Protein AF-A0A183VFR3-F1 (afdb_monomer)

Solvent-accessible surface area (backbone atoms only — not comparable to full-atom values): 7679 Å² total; per-residue (Å²): 134,86,77,83,83,72,60,86,54,60,88,53,31,35,66,76,79,39,80,42,72,65,64,40,75,38,44,45,75,43,99,85,59,43,50,45,49,38,90,55,31,25,66,80,31,17,81,38,49,23,90,69,36,42,76,61,86,97,44,55,41,73,64,78,46,81,75,60,49,56,68,62,55,63,74,73,70,74,76,64,64,65,58,54,53,53,52,53,52,53,52,52,51,54,51,51,52,52,52,52,49,52,50,51,53,49,55,50,70,72,45,77,78,82,82,78,92,80,92,88,88,81,136

Radius of gyration: 42.31 Å; Cα contacts (8 Å, |Δi|>4): 111; chains: 1; bounding box: 117×34×102 Å

pLDDT: mean 79.58, std 18.48, range [40.03, 97.5]

Mean predicted aligned error: 17.06 Å

Sequence (123 aa):
MQAETFCLCDMGYKGPFCDTPIVCVHGAISSENVCVCEPHWDGESCDRCAIDRRLEGDECRLIVNEESLIAVENQEAAEMWPLVAVGCAALALVVFVAVSGAVVLKRFHSKPSRVGSATATDV

Nearest PDB structures (foldseek):
  2gy7-assembly1_B  TM=6.240E-01  e=3.032E-02  Homo sapiens
  5mvx-assembly1_A  TM=5.205E-01  e=3.710E-02  Homo sapiens
  3a7q-assembly1_A  TM=7.873E-01  e=6.686E-01  Mus musculus

Foldseek 3Di:
DDDLDADDEDAQADDRVRPHGQAAPAADQDPVNFTDHDPQFDDRRSPHGDPQWDDDDNDTDGVDDPVNVCVVVVPPPPDPVVVVVVVVVVVVVVVVVVVVVVVVVVVVVVDPPPDDDDDDDDD

Organism: Toxocara canis (NCBI:txid6265)

Structure (mmCIF, N/CA/C/O backbone):
data_AF-A0A183VFR3-F1
#
_entry.id   AF-A0A183VFR3-F1
#
loop_
_atom_site.group_PDB
_atom_site.id
_atom_site.type_symbol
_atom_site.label_atom_id
_atom_site.label_alt_id
_atom_site.label_comp_id
_atom_site.label_asym_id
_atom_site.label_entity_id
_atom_site.label_seq_id
_atom_site.pdbx_PDB_ins_code
_atom_site.Cartn_x
_atom_site.Cartn_y
_atom_site.Cartn_z
_atom_site.occupancy
_atom_site.B_iso_or_equiv
_atom_site.auth_seq_id
_atom_site.auth_comp_id
_atom_site.auth_asym_id
_atom_site.auth_atom_id
_atom_site.pdbx_PDB_model_num
ATOM 1 N N . MET A 1 1 ? 37.193 11.832 -15.315 1.00 42.00 1 MET A N 1
ATOM 2 C CA . MET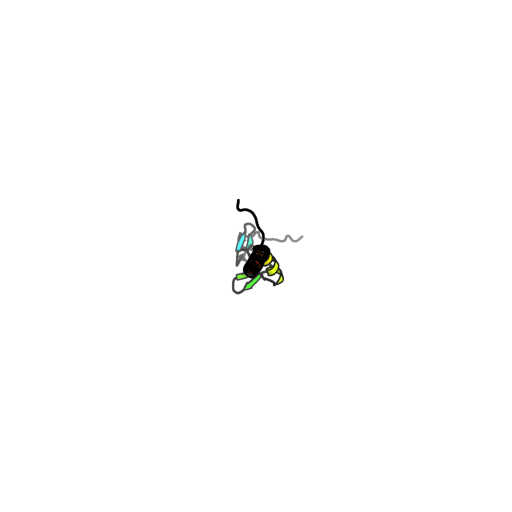 A 1 1 ? 35.844 12.140 -14.801 1.00 42.00 1 MET A CA 1
ATOM 3 C C . MET A 1 1 ? 34.894 11.416 -15.738 1.00 42.00 1 MET A C 1
ATOM 5 O O . MET A 1 1 ? 34.819 11.812 -16.892 1.00 42.00 1 MET A O 1
ATOM 9 N N . GLN A 1 2 ? 34.355 10.262 -15.341 1.00 46.62 2 GLN A N 1
ATOM 10 C CA . GLN A 1 2 ? 33.424 9.521 -16.198 1.00 46.62 2 GLN A CA 1
ATOM 11 C C . GLN A 1 2 ? 32.073 10.225 -16.105 1.00 46.62 2 GLN A C 1
ATOM 13 O O . GLN A 1 2 ? 31.568 10.434 -15.007 1.00 46.62 2 GLN A O 1
ATOM 18 N N . ALA A 1 3 ? 31.559 10.687 -17.243 1.00 58.09 3 ALA A N 1
ATOM 19 C CA . ALA A 1 3 ? 30.198 11.181 -17.331 1.00 58.09 3 ALA A CA 1
ATOM 20 C C . ALA A 1 3 ? 29.282 9.955 -17.339 1.00 58.09 3 ALA A C 1
ATOM 22 O O . ALA A 1 3 ? 29.264 9.204 -18.315 1.00 58.09 3 ALA A O 1
ATOM 23 N N . GLU A 1 4 ? 28.577 9.733 -16.233 1.00 65.19 4 GLU A N 1
ATOM 24 C CA . GLU A 1 4 ? 27.479 8.773 -16.154 1.00 65.19 4 GLU A CA 1
ATOM 25 C C . GLU A 1 4 ? 26.461 9.177 -17.240 1.00 65.19 4 GLU A C 1
ATOM 27 O O . GLU A 1 4 ? 25.832 10.233 -17.158 1.00 65.19 4 GLU A O 1
ATOM 32 N N . THR A 1 5 ? 26.358 8.402 -18.318 1.00 72.00 5 THR A N 1
ATOM 33 C CA . THR A 1 5 ? 25.357 8.631 -19.367 1.00 72.00 5 THR A CA 1
ATOM 34 C C . THR A 1 5 ? 24.077 7.952 -18.907 1.00 72.00 5 THR A C 1
ATOM 36 O O . THR A 1 5 ? 23.977 6.731 -18.946 1.00 72.00 5 THR A O 1
ATOM 39 N N . PHE A 1 6 ? 23.120 8.735 -18.414 1.00 73.00 6 PHE A N 1
ATOM 40 C CA . PHE A 1 6 ? 21.790 8.243 -18.065 1.00 73.00 6 PHE A CA 1
ATOM 41 C C . PHE A 1 6 ? 20.785 8.668 -19.137 1.00 73.00 6 PHE A C 1
ATOM 43 O O . PHE A 1 6 ? 20.801 9.808 -19.608 1.00 73.00 6 PHE A O 1
ATOM 50 N N . CYS A 1 7 ? 19.922 7.740 -19.546 1.00 82.81 7 CYS A N 1
ATOM 51 C CA . CYS A 1 7 ? 18.788 8.037 -20.411 1.00 82.81 7 CYS A CA 1
ATOM 52 C C . CYS A 1 7 ? 17.646 8.635 -19.577 1.00 82.81 7 CYS A C 1
ATOM 54 O O . CYS A 1 7 ? 17.384 8.189 -18.461 1.00 82.81 7 CYS A O 1
ATOM 56 N N . LEU A 1 8 ? 16.962 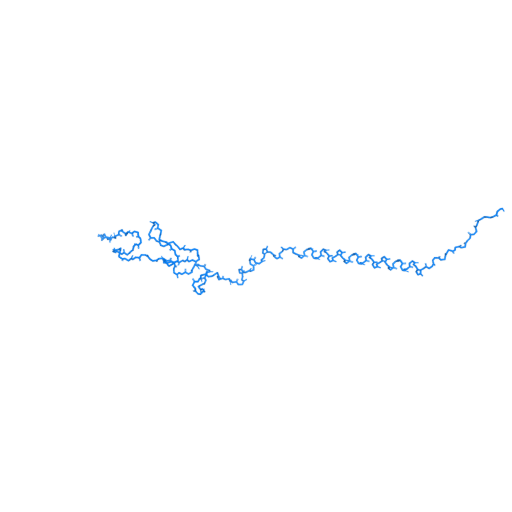9.644 -20.122 1.00 89.06 8 LEU A N 1
ATOM 57 C CA . LEU A 1 8 ? 15.687 10.107 -19.579 1.00 89.06 8 LEU A CA 1
ATOM 58 C C . LEU A 1 8 ? 14.585 9.240 -20.192 1.00 89.06 8 LEU A C 1
ATOM 60 O O . LEU A 1 8 ? 14.451 9.215 -21.414 1.00 89.06 8 LEU A O 1
ATOM 64 N N . CYS A 1 9 ? 13.845 8.509 -19.363 1.00 91.62 9 CYS A N 1
ATOM 65 C CA . CYS A 1 9 ? 12.834 7.574 -19.848 1.00 91.62 9 CYS A CA 1
ATOM 66 C C . CYS A 1 9 ? 11.490 8.246 -20.112 1.00 91.62 9 CYS A C 1
ATOM 68 O O . CYS A 1 9 ? 11.092 9.164 -19.391 1.00 91.62 9 CYS A O 1
ATOM 70 N N . ASP A 1 10 ? 10.784 7.733 -21.120 1.00 92.94 10 ASP A N 1
ATOM 71 C CA . ASP A 1 10 ? 9.381 8.055 -21.353 1.00 92.94 10 ASP A CA 1
ATOM 72 C C . ASP A 1 10 ? 8.505 7.559 -20.190 1.00 92.94 10 ASP A C 1
ATOM 74 O O . ASP A 1 10 ? 8.873 6.652 -19.434 1.00 92.94 10 ASP A O 1
ATOM 78 N N . MET A 1 11 ? 7.314 8.151 -20.065 1.00 93.38 11 MET A N 1
ATOM 79 C CA . MET A 1 11 ? 6.349 7.768 -19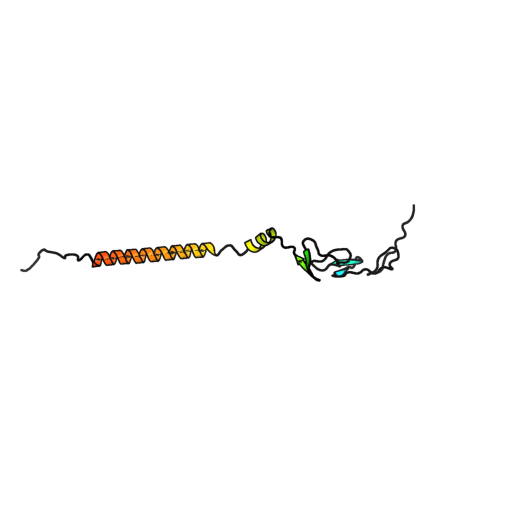.037 1.00 93.38 11 MET A CA 1
ATOM 80 C C . MET A 1 11 ? 5.991 6.280 -19.159 1.00 93.38 11 MET A C 1
ATOM 82 O O . MET A 1 11 ? 5.624 5.790 -20.225 1.00 93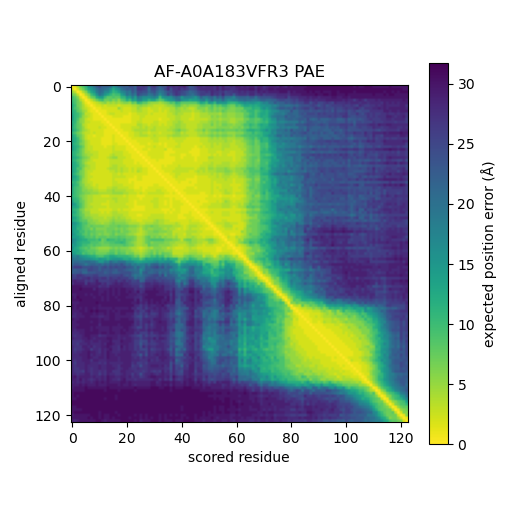.38 11 MET A O 1
ATOM 86 N N . GLY A 1 12 ? 6.073 5.573 -18.040 1.00 94.56 12 GLY A N 1
ATOM 87 C CA . GLY A 1 12 ? 5.841 4.145 -17.924 1.00 94.56 12 GLY A CA 1
ATOM 88 C C . GLY A 1 12 ? 7.072 3.267 -18.116 1.00 94.56 12 GLY A C 1
ATOM 89 O O . GLY A 1 12 ? 6.924 2.052 -18.046 1.00 94.56 12 GLY A O 1
ATOM 90 N N . TYR A 1 13 ? 8.266 3.829 -18.320 1.00 94.50 13 TYR A N 1
ATOM 91 C CA . TYR A 1 13 ? 9.494 3.056 -18.535 1.00 94.50 13 TYR A CA 1
ATOM 92 C C . TYR A 1 13 ? 10.618 3.465 -17.584 1.00 94.50 13 TYR A C 1
ATOM 94 O O . TYR A 1 13 ? 10.707 4.611 -17.150 1.00 94.50 13 TYR A O 1
ATOM 102 N N . LYS A 1 14 ? 11.492 2.514 -17.258 1.00 91.44 14 LYS A N 1
ATOM 103 C CA . LYS A 1 14 ? 12.645 2.676 -16.369 1.00 91.44 14 LYS A CA 1
ATOM 104 C C . LYS A 1 14 ? 13.853 1.869 -16.849 1.00 91.44 14 LYS A C 1
ATOM 106 O O . LYS A 1 14 ? 13.793 1.137 -17.835 1.00 91.44 14 LYS A O 1
ATOM 111 N N . GLY A 1 15 ? 14.946 1.988 -16.099 1.00 89.44 15 GLY A N 1
ATOM 112 C CA . GLY A 1 15 ? 16.208 1.301 -16.362 1.00 89.44 15 GLY A CA 1
ATOM 113 C C . GLY A 1 15 ? 17.215 2.182 -17.106 1.00 89.44 15 GLY A C 1
ATOM 114 O O . GLY A 1 15 ? 16.868 3.261 -17.579 1.00 89.44 15 GLY A O 1
ATOM 115 N N . PRO A 1 16 ? 18.475 1.735 -17.218 1.00 89.12 16 PRO A N 1
ATOM 116 C CA . PRO A 1 16 ? 19.539 2.515 -17.853 1.00 89.12 16 PRO A CA 1
ATOM 117 C C . PRO A 1 16 ? 19.282 2.782 -19.342 1.00 89.12 16 PRO A C 1
ATOM 119 O O . PRO A 1 16 ? 19.793 3.761 -19.877 1.00 89.12 16 PRO A O 1
ATOM 122 N N . PHE A 1 17 ? 18.479 1.930 -19.989 1.00 90.94 17 PHE A N 1
ATOM 123 C CA . PHE A 1 17 ? 18.129 2.018 -21.408 1.00 90.94 17 PHE A CA 1
ATOM 124 C C . PHE A 1 17 ? 16.633 2.261 -21.658 1.00 90.94 17 PHE A C 1
ATOM 126 O O . PHE A 1 17 ? 16.208 2.232 -22.809 1.00 90.94 17 PHE A O 1
ATOM 133 N N . CYS A 1 18 ? 15.837 2.511 -20.609 1.00 92.44 18 CYS A N 1
ATOM 134 C CA . CYS A 1 18 ? 14.397 2.788 -20.714 1.00 92.44 18 CYS A CA 1
ATOM 135 C C . CYS A 1 18 ? 13.579 1.708 -21.442 1.00 92.44 18 CYS A C 1
ATOM 137 O O . CYS A 1 18 ? 12.548 1.985 -22.046 1.00 92.44 18 CYS A O 1
ATOM 139 N N . ASP A 1 19 ? 14.037 0.466 -21.379 1.00 93.44 19 ASP A N 1
ATOM 140 C CA . ASP A 1 19 ? 13.439 -0.711 -22.006 1.00 93.44 19 ASP A CA 1
ATOM 141 C C . ASP A 1 19 ? 12.579 -1.526 -21.031 1.00 93.44 19 ASP A C 1
ATOM 143 O O . ASP A 1 19 ? 11.838 -2.422 -21.435 1.00 93.44 19 ASP A O 1
ATOM 147 N N . THR A 1 20 ? 12.653 -1.208 -19.738 1.00 94.06 20 THR A N 1
ATOM 148 C CA . THR A 1 20 ? 11.919 -1.917 -18.694 1.00 94.06 20 THR A CA 1
ATOM 149 C C . THR A 1 20 ? 10.625 -1.171 -18.372 1.00 94.06 20 THR A C 1
ATOM 151 O O . THR A 1 20 ? 10.697 -0.050 -17.870 1.00 94.06 20 THR A O 1
ATOM 154 N N . PRO A 1 21 ? 9.435 -1.750 -18.602 1.00 95.06 21 PRO A N 1
ATOM 155 C CA . PRO A 1 21 ? 8.185 -1.102 -18.230 1.00 95.06 21 PRO A CA 1
ATOM 156 C C . PRO A 1 21 ? 8.024 -1.039 -16.703 1.00 95.06 21 PRO A C 1
ATOM 158 O O . PRO A 1 21 ? 8.423 -1.947 -15.970 1.00 95.06 21 PRO A O 1
ATOM 161 N N . ILE A 1 22 ? 7.408 0.034 -16.220 1.00 95.62 22 ILE A N 1
ATOM 162 C CA . ILE A 1 22 ? 6.985 0.193 -14.830 1.00 95.62 22 ILE A CA 1
ATOM 163 C C . ILE A 1 22 ? 5.650 -0.526 -14.655 1.00 95.62 22 ILE A C 1
ATOM 165 O O . ILE A 1 22 ? 4.701 -0.289 -15.400 1.00 95.62 22 ILE A O 1
ATOM 169 N N . VAL A 1 23 ? 5.578 -1.396 -13.650 1.00 96.38 23 VAL A N 1
ATOM 170 C CA . VAL A 1 23 ? 4.371 -2.151 -13.307 1.00 96.38 23 VAL A CA 1
ATOM 171 C C . VAL A 1 23 ? 3.949 -1.776 -11.893 1.00 96.38 23 VAL A C 1
ATOM 173 O O . VAL A 1 23 ? 4.736 -1.932 -10.957 1.00 96.38 23 VAL A O 1
ATOM 176 N N . CYS A 1 24 ? 2.710 -1.308 -11.756 1.00 96.69 24 CYS A N 1
ATOM 177 C CA . CYS A 1 24 ? 2.053 -1.043 -10.480 1.00 96.69 24 CYS A CA 1
ATOM 178 C C . CYS A 1 24 ? 0.903 -2.045 -10.336 1.00 96.69 24 CYS A C 1
ATOM 180 O O . CYS A 1 24 ? -0.014 -2.031 -11.153 1.00 96.69 24 CYS A O 1
ATOM 182 N N . VAL A 1 25 ? 0.970 -2.941 -9.350 1.00 95.81 25 VAL A N 1
ATOM 183 C CA . VAL A 1 25 ? -0.027 -4.010 -9.164 1.00 95.81 25 VAL A CA 1
ATOM 184 C C . VAL A 1 25 ? -1.335 -3.434 -8.616 1.00 95.81 25 VAL A C 1
ATOM 186 O O . VAL A 1 25 ? -2.394 -3.684 -9.180 1.00 95.81 25 VAL A O 1
ATOM 189 N N . HIS A 1 26 ? -1.240 -2.614 -7.565 1.00 95.56 26 HIS A N 1
ATOM 190 C CA . HIS A 1 26 ? -2.374 -1.940 -6.922 1.00 95.56 26 HIS A CA 1
ATOM 191 C C . HIS A 1 26 ? -2.139 -0.428 -6.880 1.00 95.56 26 HIS A C 1
ATOM 193 O O . HIS A 1 26 ? -1.833 0.155 -5.836 1.00 95.56 26 HIS A O 1
ATOM 199 N N . GLY A 1 27 ? -2.167 0.209 -8.047 1.00 95.56 27 GLY A N 1
ATOM 200 C CA . GLY A 1 27 ? -1.863 1.628 -8.166 1.00 95.56 27 GLY A CA 1
ATOM 201 C C . GLY A 1 27 ? -1.761 2.109 -9.603 1.00 95.56 27 GLY A C 1
ATOM 202 O O . GLY A 1 27 ? -2.030 1.380 -10.557 1.00 95.56 27 GLY A O 1
ATOM 203 N N . ALA A 1 28 ? -1.328 3.356 -9.751 1.00 96.25 28 ALA A N 1
ATOM 204 C CA . ALA A 1 28 ? -1.149 4.000 -11.046 1.00 96.25 28 ALA A CA 1
ATOM 205 C C . ALA A 1 28 ? 0.204 4.711 -11.135 1.00 96.25 28 ALA A C 1
ATOM 207 O O . ALA A 1 28 ? 0.794 5.093 -10.127 1.00 96.25 28 ALA A O 1
ATOM 208 N N . ILE A 1 29 ? 0.688 4.907 -12.359 1.00 96.19 29 ILE A N 1
ATOM 209 C CA . ILE A 1 29 ? 1.936 5.628 -12.620 1.00 96.19 29 ILE A CA 1
ATOM 210 C C . ILE A 1 29 ? 1.671 7.132 -12.503 1.00 96.19 29 ILE A C 1
ATOM 212 O O . ILE A 1 29 ? 0.733 7.655 -13.106 1.00 96.19 29 ILE A O 1
ATOM 216 N N . SER A 1 30 ? 2.493 7.827 -11.721 1.00 95.44 30 SER A N 1
ATOM 217 C CA . SER A 1 30 ? 2.412 9.275 -11.539 1.00 95.44 30 SER A CA 1
ATOM 218 C C . SER A 1 30 ? 3.086 10.050 -12.672 1.00 95.44 30 SER A C 1
ATOM 220 O O . SER A 1 30 ? 3.818 9.502 -13.498 1.00 95.44 30 SER A O 1
ATOM 222 N N . SER A 1 31 ? 2.909 11.373 -12.665 1.00 93.19 31 SER A N 1
ATOM 223 C CA . SER A 1 31 ? 3.642 12.284 -13.553 1.00 93.19 31 SER A CA 1
ATOM 224 C C . SER A 1 31 ? 5.160 12.252 -13.352 1.00 93.19 31 SER A C 1
ATOM 226 O O . SER A 1 31 ? 5.895 12.645 -14.250 1.00 93.19 31 SER A O 1
ATOM 228 N N . GLU A 1 32 ? 5.628 11.796 -12.191 1.00 92.44 32 GLU A N 1
ATOM 229 C CA . GLU A 1 32 ? 7.052 11.643 -11.867 1.00 92.44 32 GLU A CA 1
ATOM 230 C C . GLU A 1 32 ? 7.597 10.269 -12.274 1.00 92.44 32 GLU A C 1
ATOM 232 O O . GLU A 1 32 ? 8.732 9.931 -11.950 1.00 92.44 32 GLU A O 1
ATOM 237 N N . ASN A 1 33 ? 6.801 9.483 -13.008 1.00 93.81 33 ASN A N 1
ATOM 238 C CA . ASN A 1 33 ? 7.185 8.179 -13.526 1.00 93.81 33 ASN A CA 1
ATOM 239 C C . ASN A 1 33 ? 7.511 7.155 -12.421 1.00 93.81 33 ASN A C 1
ATOM 241 O O . ASN A 1 33 ? 8.452 6.373 -12.528 1.00 93.81 33 ASN A O 1
ATOM 245 N N . VAL A 1 34 ? 6.721 7.170 -11.346 1.00 94.38 34 VAL A N 1
ATOM 246 C CA . VAL A 1 34 ? 6.788 6.217 -10.227 1.00 94.38 34 VAL A CA 1
ATOM 247 C C . VAL A 1 34 ? 5.390 5.697 -9.899 1.00 94.38 34 VAL A C 1
ATOM 249 O O . VAL A 1 34 ? 4.398 6.357 -10.211 1.00 94.38 34 VAL A O 1
ATOM 252 N N . CYS A 1 35 ? 5.288 4.524 -9.274 1.00 97.38 35 CYS A N 1
ATOM 253 C CA . CYS A 1 35 ? 3.993 4.011 -8.835 1.00 97.38 35 CYS A CA 1
ATOM 254 C C . CYS A 1 35 ? 3.469 4.790 -7.626 1.00 97.38 35 CYS A C 1
ATOM 256 O O . CYS A 1 35 ? 4.166 4.969 -6.630 1.00 97.38 35 CYS A O 1
ATOM 258 N N . VAL A 1 36 ? 2.211 5.212 -7.711 1.00 97.06 36 VAL A N 1
ATOM 259 C CA . VAL A 1 36 ? 1.419 5.718 -6.592 1.00 97.06 36 VAL A CA 1
ATOM 260 C C . VAL A 1 36 ? 0.428 4.633 -6.216 1.00 97.06 36 VAL A C 1
ATOM 262 O O . VAL A 1 36 ? -0.434 4.263 -7.018 1.00 97.06 36 VAL A O 1
ATOM 265 N N . CYS A 1 37 ? 0.587 4.110 -5.006 1.00 97.50 37 CYS A N 1
ATOM 266 C CA . CYS A 1 37 ? -0.195 2.982 -4.529 1.00 97.50 37 CYS A CA 1
ATOM 267 C C . CYS A 1 37 ? -1.586 3.401 -4.069 1.00 97.50 37 CYS A C 1
ATOM 269 O O . CYS A 1 37 ? -1.787 4.478 -3.501 1.00 97.50 37 CYS A O 1
ATOM 271 N N . GLU A 1 38 ? -2.547 2.516 -4.311 1.00 95.62 38 GLU A N 1
ATOM 272 C CA . GLU A 1 38 ? -3.870 2.589 -3.710 1.00 95.62 38 GLU A CA 1
ATOM 273 C C . GLU A 1 38 ? -3.775 2.510 -2.178 1.00 95.62 38 GLU A C 1
ATOM 275 O O . GLU A 1 38 ? -2.779 2.017 -1.631 1.00 95.62 38 GLU A O 1
ATOM 280 N N . PRO A 1 39 ? -4.808 2.972 -1.448 1.00 92.69 39 PRO A N 1
ATOM 281 C CA . PRO A 1 39 ? -4.846 2.808 -0.006 1.00 92.69 39 PRO A CA 1
ATOM 282 C C . PRO A 1 39 ? -4.566 1.355 0.370 1.00 92.69 39 PRO A C 1
ATOM 284 O O . PRO A 1 39 ? -5.104 0.442 -0.250 1.00 92.69 39 PRO A O 1
ATOM 287 N N . HIS A 1 40 ? -3.780 1.163 1.434 1.00 93.06 40 HIS A N 1
ATOM 288 C CA . HIS A 1 40 ? -3.485 -0.149 2.032 1.00 93.06 40 HIS A CA 1
ATOM 289 C C . HIS A 1 40 ? -2.375 -0.946 1.340 1.00 93.06 40 HIS A C 1
ATOM 291 O O . HIS A 1 40 ? -1.948 -1.959 1.898 1.00 93.06 40 HIS A O 1
ATOM 297 N N . TRP A 1 41 ? -1.871 -0.452 0.211 1.00 95.88 41 TRP A N 1
ATOM 298 C CA . TRP A 1 41 ? -0.751 -1.013 -0.536 1.00 95.88 41 TRP A CA 1
ATOM 299 C C . TRP A 1 41 ? 0.478 -0.107 -0.460 1.00 95.88 41 TRP A C 1
ATOM 301 O O . TRP A 1 41 ? 0.371 1.095 -0.224 1.00 95.88 41 TRP A O 1
ATOM 311 N N . ASP A 1 42 ? 1.652 -0.701 -0.633 1.00 95.75 42 ASP A N 1
ATOM 312 C CA . ASP A 1 42 ? 2.951 -0.045 -0.541 1.00 95.75 42 A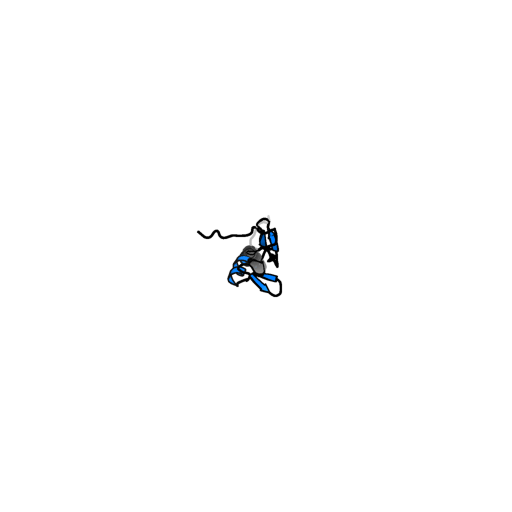SP A CA 1
ATOM 313 C C . ASP A 1 42 ? 4.008 -0.807 -1.372 1.00 95.75 42 ASP A C 1
ATOM 315 O O . ASP A 1 42 ? 3.790 -1.924 -1.854 1.00 95.75 42 ASP A O 1
ATOM 319 N N . GLY A 1 43 ? 5.183 -0.204 -1.531 1.00 94.50 43 GLY A N 1
ATOM 320 C CA . GLY A 1 43 ? 6.300 -0.701 -2.327 1.00 94.50 43 GLY A CA 1
ATOM 321 C C . GLY A 1 43 ? 6.423 -0.037 -3.697 1.00 94.50 43 GLY A C 1
ATOM 322 O O . GLY A 1 43 ? 5.499 0.601 -4.185 1.00 94.50 43 GLY A O 1
ATOM 323 N N . GLU A 1 44 ? 7.583 -0.215 -4.338 1.00 94.06 44 GLU A N 1
ATOM 324 C CA . GLU A 1 44 ? 7.891 0.408 -5.640 1.00 94.06 44 GLU A CA 1
ATOM 325 C C . GLU A 1 44 ? 6.893 0.008 -6.736 1.00 94.06 44 GLU A C 1
ATOM 327 O O . GLU A 1 44 ? 6.637 0.790 -7.645 1.00 94.06 44 GLU A O 1
ATOM 332 N N . SER A 1 45 ? 6.313 -1.190 -6.627 1.00 95.75 45 SER A N 1
ATOM 333 C CA . SER A 1 45 ? 5.304 -1.725 -7.543 1.00 95.75 45 SER A CA 1
ATOM 334 C C . SER A 1 45 ? 3.931 -1.915 -6.892 1.00 95.75 45 SER A C 1
ATOM 336 O O . SER A 1 45 ? 3.060 -2.527 -7.506 1.00 95.75 45 SER A O 1
ATOM 338 N N . CYS A 1 46 ? 3.701 -1.399 -5.679 1.00 96.75 46 CYS A N 1
ATOM 339 C CA . CYS A 1 46 ? 2.432 -1.552 -4.949 1.00 96.75 46 CYS A CA 1
ATOM 340 C C . CYS A 1 46 ? 1.989 -3.018 -4.783 1.00 96.75 46 CYS A C 1
ATOM 342 O O . CYS A 1 46 ? 0.811 -3.360 -4.894 1.00 96.75 46 CYS A O 1
ATOM 344 N N . ASP A 1 47 ? 2.960 -3.900 -4.577 1.00 95.25 47 ASP A N 1
ATOM 345 C CA . ASP A 1 47 ? 2.809 -5.352 -4.487 1.00 95.25 47 ASP A CA 1
ATOM 346 C C . ASP A 1 47 ? 2.782 -5.856 -3.037 1.00 95.25 47 ASP A C 1
ATOM 348 O O . ASP A 1 47 ? 2.615 -7.050 -2.786 1.00 95.25 47 ASP A O 1
ATOM 352 N N . ARG A 1 48 ? 2.950 -4.955 -2.065 1.00 95.00 48 ARG A N 1
ATOM 353 C CA . ARG A 1 48 ? 3.021 -5.283 -0.641 1.00 95.00 48 ARG A CA 1
ATOM 354 C C . ARG A 1 48 ? 1.955 -4.526 0.129 1.00 95.00 48 ARG A C 1
ATOM 356 O O . ARG A 1 48 ? 1.559 -3.431 -0.253 1.00 95.00 48 ARG A O 1
ATOM 363 N N . CYS A 1 49 ? 1.508 -5.096 1.239 1.00 95.69 49 CYS A N 1
ATOM 364 C CA . CYS A 1 49 ? 0.630 -4.373 2.146 1.00 95.69 49 CYS A CA 1
ATOM 365 C C . CYS A 1 49 ? 1.384 -3.233 2.836 1.00 95.69 49 CYS A C 1
ATOM 367 O O . CYS A 1 49 ? 2.554 -3.380 3.195 1.00 95.69 49 CYS A O 1
ATOM 369 N N . ALA A 1 50 ? 0.682 -2.122 3.050 1.00 93.44 50 ALA A N 1
ATOM 370 C CA . ALA A 1 50 ? 1.161 -1.015 3.864 1.00 93.44 50 ALA A CA 1
ATOM 371 C C . ALA A 1 50 ? 1.438 -1.455 5.314 1.00 93.44 50 ALA A C 1
ATOM 373 O O . ALA A 1 50 ? 1.000 -2.518 5.763 1.00 93.44 50 ALA A O 1
ATOM 374 N N . ILE A 1 51 ? 2.156 -0.613 6.057 1.00 89.88 51 ILE A N 1
ATOM 375 C CA . ILE A 1 51 ? 2.481 -0.850 7.470 1.00 89.88 51 ILE A CA 1
ATOM 376 C C . ILE A 1 51 ? 1.195 -1.120 8.275 1.00 89.88 51 ILE A C 1
ATOM 378 O O . ILE A 1 51 ? 0.131 -0.570 7.984 1.00 89.88 51 ILE A O 1
ATOM 382 N N . ASP A 1 52 ? 1.298 -2.020 9.256 1.00 87.75 52 ASP A N 1
ATOM 383 C CA . ASP A 1 52 ? 0.194 -2.494 10.103 1.00 87.75 52 ASP A CA 1
ATOM 384 C C . ASP A 1 52 ? -0.925 -3.225 9.346 1.00 87.75 52 ASP A C 1
ATOM 386 O O . ASP A 1 52 ? -2.046 -3.362 9.843 1.00 87.75 52 ASP A O 1
ATOM 390 N N . ARG A 1 53 ? -0.633 -3.740 8.144 1.00 90.62 53 ARG A N 1
ATOM 391 C CA . ARG A 1 53 ? -1.537 -4.605 7.381 1.00 90.62 53 ARG A CA 1
ATOM 392 C C . ARG A 1 53 ? -0.912 -5.949 7.039 1.00 90.62 53 ARG A C 1
ATOM 394 O O . ARG A 1 53 ? 0.288 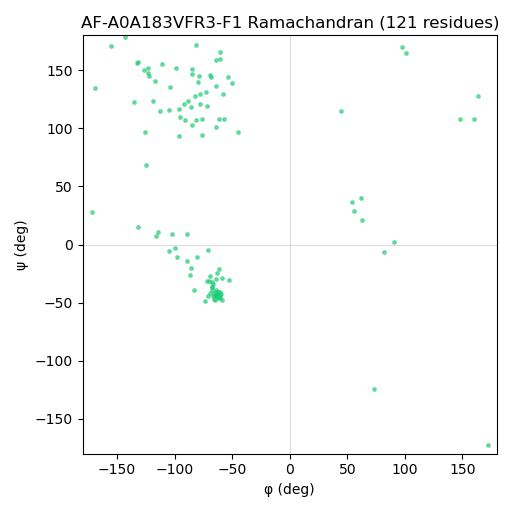-6.070 6.812 1.00 90.62 53 ARG A O 1
ATOM 401 N N . ARG A 1 54 ? -1.757 -6.976 6.991 1.00 91.19 54 ARG A N 1
ATOM 402 C CA . ARG A 1 54 ? -1.416 -8.339 6.582 1.00 91.19 54 ARG A CA 1
ATOM 403 C C . ARG A 1 54 ? -2.211 -8.698 5.330 1.00 91.19 54 ARG A C 1
ATOM 405 O O . ARG A 1 54 ? -3.392 -8.370 5.231 1.00 91.19 54 ARG A O 1
ATOM 412 N N . LEU A 1 55 ? -1.556 -9.403 4.412 1.00 92.00 55 LEU A N 1
ATOM 413 C CA . LEU A 1 55 ? -2.205 -9.991 3.248 1.00 92.00 55 LEU A CA 1
ATOM 414 C C . LEU A 1 55 ? -3.062 -11.186 3.688 1.00 92.00 55 LEU A C 1
ATOM 416 O O . LEU A 1 55 ? -2.541 -12.151 4.252 1.00 92.00 55 LEU A O 1
ATOM 420 N N . GLU A 1 56 ? -4.364 -11.112 3.440 1.00 89.88 56 GLU A N 1
ATOM 421 C CA . GLU A 1 56 ? -5.311 -12.195 3.687 1.00 89.88 56 GLU A CA 1
ATOM 422 C C . GLU A 1 56 ? -6.075 -12.475 2.387 1.00 89.88 56 GLU A C 1
ATOM 424 O O . GLU A 1 56 ? -7.014 -11.766 2.027 1.00 89.88 56 GLU A O 1
ATOM 429 N N . GLY A 1 57 ? -5.615 -13.483 1.639 1.00 87.25 57 GLY A N 1
ATOM 430 C CA . GLY A 1 57 ? -6.035 -13.689 0.250 1.00 87.25 57 GLY A CA 1
ATOM 431 C C . GLY A 1 57 ? -5.406 -12.640 -0.669 1.00 87.25 57 GLY A C 1
ATOM 432 O O . GLY A 1 57 ? -4.188 -12.485 -0.654 1.00 87.25 57 GLY A O 1
ATOM 433 N N . ASP A 1 58 ? -6.244 -11.916 -1.414 1.00 86.75 58 ASP A N 1
ATOM 434 C CA . ASP A 1 58 ? -5.833 -10.849 -2.344 1.00 86.75 58 ASP A CA 1
ATOM 435 C C . ASP A 1 58 ? -6.061 -9.432 -1.772 1.00 86.75 58 ASP A C 1
ATOM 437 O O . ASP A 1 58 ? -5.920 -8.439 -2.481 1.00 86.75 58 ASP A O 1
ATOM 441 N N . GLU A 1 59 ? -6.410 -9.306 -0.486 1.00 90.12 59 GLU A N 1
ATOM 442 C CA . GLU A 1 59 ? -6.654 -8.013 0.165 1.00 90.12 59 GLU A CA 1
ATOM 443 C C . GLU A 1 59 ? -5.754 -7.785 1.386 1.00 90.12 59 GLU A C 1
ATOM 445 O O . GLU A 1 59 ? -5.469 -8.690 2.175 1.00 90.12 59 GLU A O 1
ATOM 450 N N . CYS A 1 60 ? -5.359 -6.526 1.593 1.00 92.56 60 CYS A N 1
ATOM 451 C CA . CYS A 1 60 ? -4.595 -6.093 2.761 1.00 92.56 60 CYS A CA 1
ATOM 452 C C . CYS A 1 60 ? -5.516 -5.642 3.902 1.00 92.56 60 CYS A C 1
ATOM 454 O O . CYS A 1 60 ? -6.076 -4.537 3.872 1.00 92.56 60 CYS A O 1
ATOM 456 N N . ARG A 1 61 ? -5.625 -6.457 4.957 1.00 90.19 61 ARG A N 1
ATOM 457 C CA . ARG A 1 61 ? -6.417 -6.156 6.165 1.00 90.19 61 ARG A CA 1
ATOM 458 C C . ARG A 1 61 ? -5.544 -5.629 7.297 1.00 90.19 61 ARG A C 1
ATOM 460 O O . ARG A 1 61 ? -4.361 -5.941 7.372 1.00 90.19 61 ARG A O 1
ATOM 467 N N . LEU A 1 62 ? -6.130 -4.809 8.168 1.00 88.62 62 LEU A N 1
ATOM 468 C CA . LEU A 1 62 ? -5.439 -4.262 9.339 1.00 88.62 62 LEU A CA 1
ATOM 469 C C . LEU A 1 62 ? -5.049 -5.380 10.306 1.00 88.62 62 LEU A C 1
ATOM 471 O O . LEU A 1 62 ? -5.852 -6.265 10.603 1.00 88.62 62 LEU A O 1
ATOM 475 N N . ILE A 1 63 ? -3.822 -5.308 10.815 1.00 83.94 63 ILE A N 1
ATOM 476 C CA . ILE A 1 63 ? -3.365 -6.140 11.919 1.00 83.94 63 ILE A CA 1
ATOM 477 C C . ILE A 1 63 ? -3.983 -5.541 13.173 1.00 83.94 63 I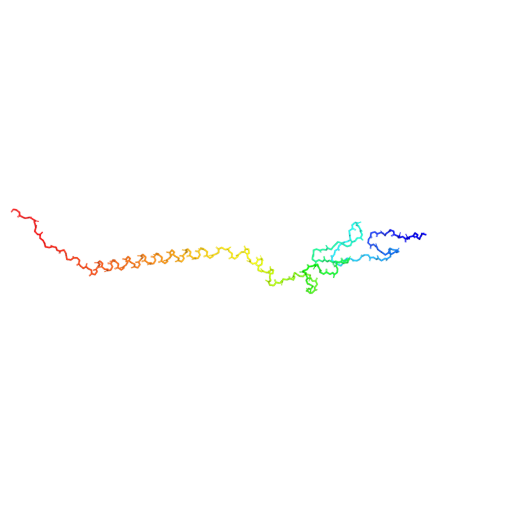LE A C 1
ATOM 479 O O . ILE A 1 63 ? -3.499 -4.571 13.753 1.00 83.94 63 ILE A O 1
ATOM 483 N N . VAL A 1 64 ? -5.127 -6.090 13.543 1.00 80.44 64 VAL A N 1
ATOM 484 C CA . VAL A 1 64 ? -5.795 -5.710 14.772 1.00 80.44 64 VAL A CA 1
ATOM 485 C C . VAL A 1 64 ? -5.128 -6.479 15.911 1.00 80.44 64 VAL A C 1
ATOM 487 O O . VAL A 1 64 ? -5.297 -7.691 16.024 1.00 80.44 64 VAL A O 1
ATOM 490 N N . ASN A 1 65 ? -4.346 -5.781 16.734 1.00 71.06 65 ASN A N 1
ATOM 491 C CA . ASN A 1 65 ? -3.845 -6.326 17.992 1.00 71.06 65 ASN A CA 1
ATOM 492 C C . ASN A 1 65 ? -4.909 -6.104 19.077 1.00 71.06 65 ASN A C 1
ATOM 494 O O . ASN A 1 65 ? -5.660 -5.131 19.032 1.00 71.06 65 ASN A O 1
ATOM 498 N N . GLU A 1 66 ? -4.963 -6.981 20.079 1.00 67.69 66 GLU A N 1
ATOM 499 C CA . GLU A 1 66 ? -5.915 -6.870 21.199 1.00 67.69 66 GLU A CA 1
ATOM 500 C C . GLU A 1 66 ? -5.854 -5.489 21.884 1.00 67.69 66 GLU A C 1
ATOM 502 O O . GLU A 1 66 ? -6.873 -4.958 22.314 1.00 67.69 66 GLU A O 1
ATOM 507 N N . GLU A 1 67 ? -4.683 -4.848 21.891 1.00 63.16 67 GLU A N 1
ATOM 508 C CA . GLU A 1 67 ? -4.467 -3.505 22.441 1.00 63.16 67 GLU A CA 1
ATOM 509 C C . GLU A 1 67 ? -5.113 -2.378 21.609 1.00 63.16 67 GLU A C 1
ATOM 511 O O . GLU A 1 67 ? -5.537 -1.369 22.175 1.00 63.16 67 GLU A O 1
ATOM 516 N N . SER A 1 68 ? -5.229 -2.528 20.282 1.00 59.75 68 SER A N 1
ATOM 517 C CA . SER A 1 68 ? -5.829 -1.506 19.409 1.00 59.75 68 SER A CA 1
ATOM 518 C C . SER A 1 68 ? -7.356 -1.610 19.314 1.00 59.75 68 SER A C 1
ATOM 520 O O . SER A 1 68 ? -8.013 -0.607 19.035 1.00 59.75 68 SER A O 1
ATOM 522 N N . LEU A 1 69 ? -7.942 -2.771 19.634 1.00 59.31 69 LEU A N 1
ATOM 523 C CA . LEU A 1 69 ? -9.399 -2.937 19.768 1.00 59.31 69 LEU A CA 1
ATOM 524 C C . LEU A 1 69 ? -9.967 -2.170 20.960 1.00 59.31 69 LEU A C 1
ATOM 526 O O . LEU A 1 69 ? -11.018 -1.544 20.842 1.00 59.31 69 LEU A O 1
ATOM 530 N N . ILE A 1 70 ? -9.243 -2.156 22.081 1.00 56.28 70 ILE A N 1
ATOM 531 C CA . ILE A 1 70 ? -9.671 -1.477 23.312 1.00 56.28 70 ILE A CA 1
ATOM 532 C C . ILE A 1 70 ? -9.771 0.044 23.097 1.00 56.28 70 ILE A C 1
ATOM 534 O O . ILE A 1 70 ? -10.605 0.705 23.714 1.00 56.28 70 ILE A O 1
ATOM 538 N N . ALA A 1 71 ? -8.966 0.612 22.192 1.00 54.72 71 ALA A N 1
ATOM 539 C CA . ALA A 1 71 ? -9.029 2.031 21.846 1.00 54.72 71 ALA A CA 1
ATOM 540 C C . ALA A 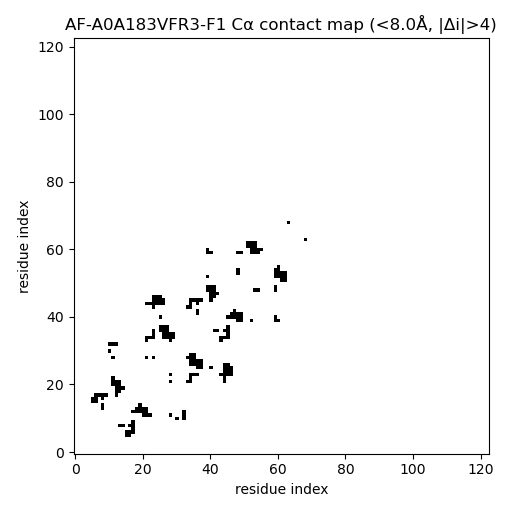1 71 ? -10.274 2.398 21.013 1.00 54.72 71 ALA A C 1
ATOM 542 O O . ALA A 1 71 ? -10.781 3.507 21.154 1.00 54.72 71 ALA A O 1
ATOM 543 N N . VAL A 1 72 ? -10.779 1.481 20.177 1.00 55.97 72 VAL A N 1
ATOM 544 C CA . VAL A 1 72 ? -11.990 1.698 19.360 1.00 55.97 72 VAL A CA 1
ATOM 545 C C . VAL A 1 72 ? -13.259 1.409 20.168 1.00 55.97 72 VAL A C 1
ATOM 547 O O . VAL A 1 72 ? -14.233 2.151 20.072 1.00 55.97 72 VAL A O 1
ATOM 550 N N . GLU A 1 73 ? -13.242 0.370 21.006 1.00 52.09 73 GLU A N 1
ATOM 551 C CA . GLU A 1 73 ? -14.395 -0.033 21.826 1.00 52.09 73 GLU A CA 1
ATOM 552 C C . GLU A 1 73 ? -14.712 0.975 22.948 1.00 52.09 73 GLU A C 1
ATOM 554 O O . GLU A 1 73 ? -15.869 1.145 23.334 1.00 52.09 73 GLU A O 1
ATOM 559 N N . ASN A 1 74 ? -13.713 1.728 23.423 1.00 52.06 74 ASN A N 1
ATOM 560 C CA . ASN A 1 74 ? -13.905 2.711 24.494 1.00 52.06 74 ASN A CA 1
ATOM 561 C C . ASN A 1 74 ? -14.705 3.959 24.097 1.00 52.06 74 ASN A C 1
ATOM 563 O O . ASN A 1 74 ? -14.979 4.790 24.963 1.00 52.06 74 ASN A O 1
ATOM 567 N N . GLN A 1 75 ? -15.080 4.123 22.825 1.00 52.97 75 GLN A N 1
ATOM 568 C CA . GLN A 1 75 ? -15.793 5.323 22.393 1.00 52.97 75 GLN A CA 1
ATOM 569 C C . GLN A 1 75 ? -17.325 5.216 22.507 1.00 52.97 75 GLN A C 1
ATOM 571 O O . GLN A 1 75 ? -17.980 6.253 22.515 1.00 52.97 75 GLN A O 1
ATOM 576 N N . GLU A 1 76 ? -17.902 4.017 22.686 1.00 48.75 76 GLU A N 1
ATOM 577 C CA . GLU A 1 76 ? -19.369 3.830 22.799 1.00 48.75 76 GLU A CA 1
ATOM 578 C C . GLU A 1 76 ? -19.824 2.952 23.988 1.00 48.75 76 GLU A C 1
ATOM 580 O O . GLU A 1 76 ? -20.976 2.521 24.046 1.00 48.75 76 GLU A O 1
ATOM 585 N N . ALA A 1 77 ? -18.953 2.687 24.970 1.00 49.69 77 ALA A N 1
ATOM 586 C CA . ALA A 1 77 ? -19.303 1.902 26.167 1.00 49.69 77 ALA A CA 1
ATOM 587 C C . ALA A 1 77 ? -19.493 2.732 27.456 1.00 49.69 77 ALA A C 1
ATOM 589 O O . ALA A 1 77 ? -19.924 2.197 28.478 1.00 49.69 77 ALA A O 1
ATOM 590 N N . ALA A 1 78 ? -19.230 4.039 27.422 1.00 55.25 78 ALA A N 1
ATOM 591 C CA . ALA A 1 78 ? -19.768 4.983 28.401 1.00 55.25 78 ALA A CA 1
ATOM 592 C C . ALA A 1 78 ? -21.035 5.559 27.757 1.00 55.25 78 ALA A C 1
ATOM 594 O O . ALA A 1 78 ? -20.959 6.157 26.695 1.00 55.25 78 ALA A O 1
ATOM 595 N N . GLU A 1 79 ? -22.255 5.264 28.204 1.00 56.91 79 GLU A N 1
ATOM 596 C CA . GLU A 1 79 ? -22.960 6.096 29.193 1.00 56.91 79 GLU A CA 1
ATOM 597 C C . GLU A 1 79 ? -24.268 5.390 29.659 1.00 56.91 79 GLU A C 1
ATOM 599 O O . GLU A 1 79 ? -25.251 6.036 30.011 1.00 56.91 79 GLU A O 1
ATOM 604 N N . MET A 1 80 ? -24.361 4.051 29.650 1.00 54.59 80 MET A N 1
ATOM 605 C CA . MET A 1 80 ? -25.628 3.375 30.028 1.00 54.59 80 MET A CA 1
ATOM 606 C C . MET A 1 80 ? -25.761 3.129 31.545 1.00 54.59 80 MET A C 1
ATOM 608 O O . MET A 1 80 ? -26.862 3.044 32.093 1.00 54.59 80 MET A O 1
ATOM 612 N N . TRP A 1 81 ? -24.638 3.016 32.252 1.00 65.94 81 TRP A N 1
ATOM 613 C CA . TRP A 1 81 ? -24.603 2.664 33.674 1.00 65.94 81 TRP A CA 1
ATOM 614 C C . TRP A 1 81 ? -25.197 3.721 34.625 1.00 65.94 81 TRP A C 1
ATOM 616 O O . TRP A 1 81 ? -25.867 3.311 35.581 1.00 65.94 81 TRP A O 1
ATOM 626 N N . PRO A 1 82 ? -25.051 5.049 34.407 1.00 74.62 82 PRO A N 1
ATOM 627 C CA . PRO A 1 82 ? -25.631 6.020 35.333 1.00 74.62 82 PRO A CA 1
ATOM 628 C C . PRO A 1 82 ? -27.167 6.007 35.308 1.00 74.62 82 PRO A C 1
ATOM 630 O O . PRO A 1 82 ? -27.795 6.109 36.361 1.00 74.62 82 PRO A O 1
ATOM 633 N N . LEU A 1 83 ? -27.791 5.799 34.142 1.00 74.25 83 LEU A N 1
ATOM 634 C CA . LEU A 1 83 ? -29.255 5.768 34.017 1.00 74.25 83 LEU A CA 1
ATOM 635 C C . LEU A 1 83 ? -29.871 4.540 34.698 1.00 74.25 83 LEU A C 1
ATOM 637 O O . LEU A 1 83 ? -30.879 4.659 35.398 1.00 74.25 83 LEU A O 1
ATOM 641 N N . VAL A 1 84 ? -29.241 3.371 34.545 1.00 79.31 84 VAL A N 1
ATOM 642 C CA . VAL A 1 84 ? -29.688 2.130 35.196 1.00 79.31 84 VAL A CA 1
ATOM 643 C C . VAL A 1 84 ? -29.564 2.241 36.718 1.00 79.31 84 VAL A C 1
ATOM 645 O O . VAL A 1 84 ? -30.496 1.882 37.438 1.00 79.31 84 VAL A O 1
ATOM 648 N N . ALA A 1 85 ? -28.457 2.797 37.221 1.00 83.12 85 ALA A N 1
ATOM 649 C CA . ALA A 1 85 ? -28.253 2.990 38.655 1.00 83.12 85 ALA A CA 1
ATOM 650 C C . ALA A 1 85 ? -29.297 3.941 39.273 1.00 83.12 85 ALA A C 1
ATOM 652 O O . ALA A 1 85 ? -29.893 3.619 40.305 1.00 83.12 85 ALA A O 1
ATOM 653 N N . VAL A 1 86 ? -29.571 5.079 38.622 1.00 86.94 86 VAL A N 1
ATOM 654 C CA . VAL A 1 86 ? -30.575 6.054 39.084 1.00 86.94 86 VAL A CA 1
ATOM 655 C C . VAL A 1 86 ? -31.988 5.461 39.037 1.00 86.94 86 VAL A C 1
ATOM 657 O O . VAL A 1 86 ? -32.750 5.620 39.994 1.00 86.94 86 VAL A O 1
ATOM 660 N N . GLY A 1 87 ? -32.327 4.722 37.975 1.00 86.25 87 GLY A N 1
ATOM 661 C CA . GLY A 1 87 ? -33.621 4.047 37.844 1.00 86.25 87 GLY A CA 1
ATOM 662 C C . GLY A 1 87 ? -33.874 3.024 38.957 1.00 86.25 87 GLY A C 1
ATOM 663 O O . GLY A 1 87 ? -34.934 3.040 39.588 1.00 86.25 87 GLY A O 1
ATOM 664 N N . CYS A 1 88 ? -32.883 2.184 39.264 1.00 88.56 88 CYS A N 1
ATOM 665 C CA . CYS A 1 88 ? -32.970 1.201 40.348 1.00 88.56 88 CYS A CA 1
ATOM 666 C C . CYS A 1 88 ? -33.157 1.860 41.723 1.00 88.56 88 CYS A C 1
ATOM 668 O O . CYS A 1 88 ? -33.992 1.412 42.512 1.00 88.56 88 CYS A O 1
ATOM 670 N N . ALA A 1 89 ? -32.423 2.942 42.004 1.00 90.19 89 ALA A N 1
ATOM 671 C CA . ALA A 1 89 ? -32.550 3.672 43.264 1.00 90.19 89 ALA A CA 1
ATOM 672 C C . ALA A 1 89 ? -33.946 4.298 43.428 1.00 90.19 89 ALA A C 1
ATOM 674 O O . ALA A 1 89 ? -34.562 4.169 44.488 1.00 90.19 89 ALA A O 1
ATOM 675 N N . ALA A 1 90 ? -34.483 4.917 42.372 1.00 92.12 90 ALA A N 1
ATOM 676 C CA . ALA A 1 90 ? -35.822 5.503 42.393 1.00 92.12 90 ALA A CA 1
ATOM 677 C C . ALA A 1 90 ? -36.910 4.443 42.641 1.00 92.12 90 ALA A C 1
ATOM 679 O O . ALA A 1 90 ? -37.787 4.641 43.484 1.00 92.12 90 ALA A O 1
ATOM 680 N N . LEU A 1 91 ? -36.825 3.289 41.970 1.00 91.62 91 LEU A N 1
ATOM 681 C CA . LEU A 1 91 ? -37.769 2.185 42.167 1.00 91.62 91 LEU A CA 1
ATOM 682 C C . LEU A 1 91 ? -37.712 1.625 43.594 1.00 91.62 91 LEU A C 1
ATOM 684 O O . LEU A 1 91 ? -38.758 1.410 44.208 1.00 91.62 91 LEU A O 1
ATOM 688 N N . ALA A 1 92 ? -36.513 1.447 44.155 1.00 93.38 92 ALA A N 1
ATOM 689 C CA . ALA A 1 92 ? -36.349 0.975 45.528 1.00 93.38 92 ALA A CA 1
ATOM 690 C C . ALA A 1 92 ? -36.987 1.934 46.550 1.00 93.38 92 ALA A C 1
ATOM 692 O O . ALA A 1 92 ? -37.668 1.486 47.477 1.00 93.38 92 ALA A O 1
ATOM 693 N N . LEU A 1 93 ? -36.832 3.249 46.355 1.00 94.06 93 LEU A N 1
ATOM 694 C CA . LEU A 1 93 ? -37.450 4.263 47.214 1.00 94.06 93 LEU A CA 1
ATOM 695 C C . LEU A 1 93 ? -38.980 4.230 47.138 1.00 94.06 93 LEU A C 1
ATOM 697 O O . LEU A 1 93 ? -39.642 4.253 48.176 1.00 94.06 93 LEU A O 1
ATOM 701 N N . VAL A 1 94 ? -39.551 4.119 45.935 1.00 95.00 94 VAL A N 1
ATOM 702 C CA . VAL A 1 94 ? -41.010 4.027 45.751 1.00 95.00 94 VAL A CA 1
ATOM 703 C C . VAL A 1 94 ? -41.573 2.794 46.458 1.00 95.00 94 VAL A C 1
ATOM 705 O O . VAL A 1 94 ? -42.571 2.893 47.176 1.00 95.00 94 VAL A O 1
ATOM 708 N N . VAL A 1 95 ? -40.908 1.643 46.324 1.00 95.06 95 VAL A N 1
ATOM 709 C CA . VAL A 1 95 ? -41.310 0.406 47.009 1.00 95.06 95 VAL A CA 1
ATOM 710 C C . VAL A 1 95 ? -41.227 0.571 48.526 1.00 95.06 95 VAL A C 1
ATOM 712 O O . VAL A 1 95 ? -42.160 0.193 49.235 1.00 95.06 95 VAL A O 1
ATOM 715 N N . PHE A 1 96 ? -40.161 1.183 49.044 1.00 93.75 96 PHE A N 1
ATOM 716 C CA . PHE A 1 96 ? -39.996 1.395 50.482 1.00 93.75 96 PHE A CA 1
ATOM 717 C C . PHE A 1 96 ? -41.093 2.300 51.070 1.00 93.75 96 PHE A C 1
ATOM 719 O O . PHE A 1 96 ? -41.652 2.013 52.136 1.00 93.75 96 PHE A O 1
ATOM 726 N N . VAL A 1 97 ? -41.464 3.366 50.355 1.00 94.25 97 VAL A N 1
ATOM 727 C CA . VAL A 1 97 ? -42.561 4.265 50.750 1.00 94.25 97 VAL A CA 1
ATOM 728 C C . VAL A 1 97 ? -43.909 3.542 50.702 1.00 94.25 97 VAL A C 1
ATOM 730 O O . VAL A 1 97 ? -44.684 3.632 51.653 1.00 94.25 97 VAL A O 1
ATOM 733 N N . ALA A 1 98 ? -44.182 2.764 49.653 1.00 93.50 98 ALA A N 1
ATOM 734 C CA . ALA A 1 98 ? -45.423 1.998 49.542 1.00 93.50 98 ALA A CA 1
ATOM 735 C C . ALA A 1 98 ? -45.565 0.953 50.664 1.00 93.50 98 ALA A C 1
ATOM 737 O O . ALA A 1 98 ? -46.624 0.843 51.286 1.00 93.50 98 ALA A O 1
ATOM 738 N N . VAL A 1 99 ? -44.490 0.218 50.972 1.00 93.94 99 VAL A N 1
ATOM 739 C CA . VAL A 1 99 ? -44.480 -0.794 52.039 1.00 93.94 99 VAL A CA 1
ATOM 740 C C . VAL A 1 99 ? -44.652 -0.145 53.409 1.00 93.94 99 VAL A C 1
ATOM 742 O O . VAL A 1 99 ? -45.482 -0.598 54.197 1.00 93.94 99 VAL A O 1
ATOM 745 N N . SER A 1 100 ? -43.917 0.931 53.701 1.00 90.00 100 SER A N 1
ATOM 746 C CA . SER A 1 100 ? -44.053 1.639 54.980 1.00 90.00 100 SER A CA 1
ATOM 747 C C . SER A 1 100 ? -45.450 2.244 55.149 1.00 90.00 100 SER A C 1
ATOM 749 O O . SER A 1 100 ? -46.058 2.066 56.206 1.00 90.00 100 SER A O 1
ATOM 751 N N . GLY A 1 101 ? -46.019 2.844 54.099 1.00 91.31 101 GLY A N 1
ATOM 752 C CA . GLY A 1 101 ? -47.401 3.326 54.080 1.00 91.31 101 GLY A CA 1
ATOM 753 C C . GLY A 1 101 ? -48.418 2.214 54.350 1.00 91.31 101 GLY A C 1
ATOM 754 O O . GLY A 1 101 ? -49.269 2.356 55.228 1.00 91.31 101 GLY A O 1
ATOM 755 N N . ALA A 1 102 ? -48.291 1.069 53.675 1.00 89.69 102 ALA A N 1
ATOM 756 C CA . ALA A 1 102 ? -49.162 -0.085 53.894 1.00 89.69 102 ALA A CA 1
ATOM 757 C C . ALA A 1 102 ? -49.053 -0.639 55.326 1.00 89.69 102 ALA A C 1
ATOM 759 O O . ALA A 1 102 ? -50.067 -0.970 55.944 1.00 89.69 102 ALA A O 1
ATOM 760 N N . VAL A 1 103 ? -47.842 -0.703 55.891 1.00 88.75 103 VAL A N 1
ATOM 761 C CA . VAL A 1 103 ? -47.618 -1.136 57.279 1.00 88.75 103 VAL A CA 1
ATOM 762 C C . VAL A 1 103 ? -48.256 -0.160 58.265 1.00 88.75 103 VAL A C 1
ATOM 764 O O . VAL 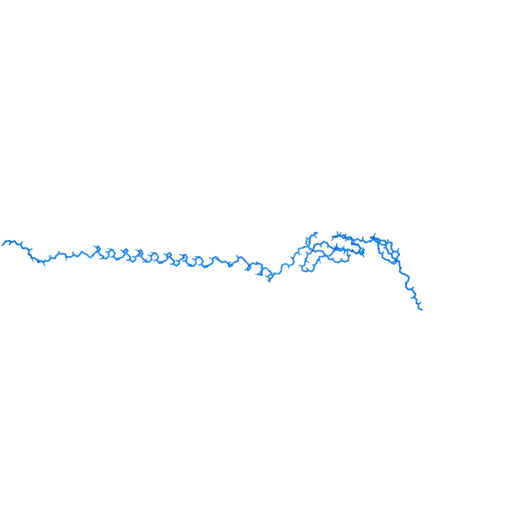A 1 103 ? -48.915 -0.599 59.208 1.00 88.75 103 VAL A O 1
ATOM 767 N N . VAL A 1 104 ? -48.106 1.148 58.052 1.00 87.31 104 VAL A N 1
ATOM 768 C CA . VAL A 1 104 ? -48.697 2.185 58.907 1.00 87.31 104 VAL A CA 1
ATOM 769 C C . VAL A 1 104 ? -50.224 2.134 58.842 1.00 87.31 104 VAL A C 1
ATOM 771 O O . VAL A 1 104 ? -50.866 2.062 59.889 1.00 87.31 104 VAL A O 1
ATOM 774 N N . LEU A 1 105 ? -50.814 2.061 57.645 1.00 82.38 105 LEU A N 1
ATOM 775 C CA . LEU A 1 105 ? -52.263 1.917 57.459 1.00 82.38 105 LEU A CA 1
ATOM 776 C C . LEU A 1 105 ? -52.799 0.644 58.119 1.00 82.38 105 LEU A C 1
ATOM 778 O O . LEU A 1 105 ? -53.806 0.689 58.825 1.00 82.38 105 LEU A O 1
ATOM 782 N N . LYS A 1 106 ? -52.087 -0.481 57.980 1.00 83.44 106 LYS A N 1
ATOM 783 C CA . LYS A 1 106 ? -52.441 -1.735 58.655 1.00 83.44 106 LYS A CA 1
ATOM 784 C C . LYS A 1 106 ? -52.352 -1.598 60.176 1.00 83.44 106 LYS A C 1
ATOM 786 O O . LYS A 1 106 ? -53.230 -2.082 60.882 1.00 83.44 106 LYS A O 1
ATOM 791 N N . ARG A 1 107 ? -51.345 -0.891 60.701 1.00 77.62 107 ARG A N 1
ATOM 792 C CA . ARG A 1 107 ? -51.206 -0.603 62.141 1.00 77.62 107 ARG A CA 1
ATOM 793 C C . ARG A 1 107 ? -52.293 0.336 62.666 1.00 77.62 107 ARG A C 1
ATOM 795 O O . ARG A 1 107 ? -52.674 0.170 63.821 1.00 77.62 107 ARG A O 1
ATOM 802 N N . PHE A 1 108 ? -52.790 1.277 61.864 1.00 72.19 108 PHE A N 1
ATOM 803 C CA . PHE A 1 108 ? -53.949 2.105 62.213 1.00 72.19 108 PHE A CA 1
ATOM 804 C C . PHE A 1 108 ? -55.246 1.293 62.198 1.00 72.19 108 PHE A C 1
ATOM 806 O O . PHE A 1 108 ? -55.995 1.361 63.160 1.00 72.19 108 PHE A O 1
ATOM 813 N N . HIS A 1 109 ? -55.474 0.450 61.188 1.00 63.88 109 HIS A N 1
ATOM 814 C CA . HIS A 1 109 ? -56.664 -0.410 61.131 1.00 63.88 109 HIS A CA 1
ATOM 815 C C . HIS A 1 109 ? -56.691 -1.495 62.221 1.00 63.88 109 HIS A C 1
ATOM 817 O O . HIS A 1 109 ? -57.758 -1.844 62.715 1.00 63.88 109 HIS A O 1
ATOM 823 N N . SER A 1 110 ? -55.533 -2.036 62.617 1.00 59.34 110 SER A N 1
ATOM 824 C CA . SER A 1 110 ? -55.426 -3.007 63.719 1.00 59.34 110 SER A CA 1
ATOM 825 C C . SER A 1 110 ? -55.434 -2.365 65.109 1.00 59.34 110 SER A C 1
ATOM 827 O O . SER A 1 110 ? -55.537 -3.079 66.104 1.00 59.34 110 SER A O 1
ATOM 829 N N . LYS A 1 111 ? -55.322 -1.035 65.199 1.00 53.94 111 LYS A N 1
ATOM 830 C CA . LYS A 1 111 ? -55.579 -0.280 66.426 1.00 53.94 111 LYS A CA 1
ATOM 831 C C . LYS A 1 111 ? -57.017 0.243 66.355 1.00 53.94 111 LYS A C 1
ATOM 833 O O . LYS A 1 111 ? -57.216 1.334 65.829 1.00 53.94 111 LYS A O 1
ATOM 838 N N . PRO A 1 112 ? -58.029 -0.457 66.897 1.00 45.53 112 PRO A N 1
ATOM 839 C CA . PRO A 1 112 ? -59.291 0.206 67.164 1.00 45.53 112 PRO A CA 1
ATOM 840 C C . PRO A 1 112 ? -58.994 1.317 68.176 1.00 45.53 112 PRO A C 1
ATOM 842 O O . PRO A 1 112 ? -58.689 1.056 69.342 1.00 45.53 112 PRO A O 1
ATOM 845 N N . SER A 1 113 ? -59.029 2.574 67.737 1.00 46.06 113 SER A N 1
ATOM 846 C CA . SER A 1 113 ? -59.166 3.683 68.666 1.00 46.06 113 SER A CA 1
ATOM 847 C C . SER A 1 113 ? -60.528 3.526 69.330 1.00 46.06 113 SER A C 1
ATOM 849 O O . SER A 1 113 ? -61.567 3.834 68.752 1.00 46.06 113 SER A O 1
ATOM 851 N N . ARG A 1 114 ? -60.494 3.007 70.555 1.00 48.53 114 ARG A N 1
ATOM 852 C CA . ARG A 1 114 ? -61.463 3.263 71.615 1.00 48.53 114 ARG A CA 1
ATOM 853 C C . ARG A 1 114 ? -61.747 4.774 71.661 1.00 48.53 114 ARG A C 1
ATOM 855 O O . ARG A 1 114 ? -60.985 5.525 72.259 1.00 48.53 114 ARG A O 1
ATOM 862 N N . VAL A 1 115 ? -62.827 5.204 71.018 1.00 42.50 115 VAL A N 1
ATOM 863 C CA . VAL A 1 115 ? -63.556 6.448 71.318 1.00 42.50 115 VAL A CA 1
ATOM 864 C C . VAL A 1 115 ? -64.579 6.035 72.379 1.00 42.50 115 VAL A C 1
ATOM 866 O O . VAL A 1 115 ? -65.289 5.062 72.167 1.00 42.50 115 VAL A O 1
ATOM 869 N N . GLY A 1 116 ? -64.706 6.578 73.583 1.00 40.03 116 GLY A N 1
ATOM 870 C CA . GLY A 1 116 ? -64.259 7.812 74.215 1.00 40.03 116 GLY A CA 1
ATOM 871 C C . GLY A 1 116 ? -65.388 8.130 75.205 1.00 40.03 116 GLY A C 1
ATOM 872 O O . GLY A 1 116 ? -66.502 8.395 74.773 1.00 40.03 116 GLY A O 1
ATOM 873 N N . SER A 1 117 ? -65.157 7.976 76.511 1.00 44.53 117 SER A N 1
ATOM 874 C CA . SER A 1 117 ? -66.149 8.288 77.552 1.00 44.53 117 SER A CA 1
ATOM 875 C C . SER A 1 117 ? -65.942 9.731 78.007 1.00 44.53 117 SER A C 1
ATOM 877 O O . SER A 1 117 ? -64.831 10.027 78.444 1.00 44.53 117 SER A O 1
ATOM 879 N N . ALA A 1 118 ? -66.964 10.587 77.872 1.00 45.00 118 ALA A N 1
ATOM 880 C CA . ALA A 1 118 ? -67.398 11.614 78.839 1.00 45.00 118 ALA A CA 1
ATOM 881 C C . ALA A 1 118 ? -68.255 12.725 78.176 1.00 45.00 118 ALA A C 1
ATOM 883 O O . ALA A 1 118 ? -67.750 13.550 77.424 1.00 45.00 118 ALA A O 1
ATOM 884 N N . THR A 1 119 ? -69.556 12.695 78.485 1.00 47.53 119 THR A N 1
ATOM 885 C CA . THR A 1 119 ? -70.387 13.789 79.044 1.00 47.53 119 THR A CA 1
ATOM 886 C C . THR A 1 119 ? -70.307 15.230 78.497 1.00 47.53 119 THR A C 1
ATOM 888 O O . THR A 1 119 ? -69.330 15.928 78.743 1.00 47.53 119 THR A O 1
ATOM 891 N N . ALA A 1 120 ? -71.425 15.692 77.911 1.00 41.75 120 ALA A N 1
ATOM 892 C CA . ALA A 1 120 ? -72.064 17.035 77.953 1.00 41.75 120 ALA A CA 1
ATOM 893 C C . ALA A 1 120 ? -73.064 17.072 76.769 1.00 41.75 120 ALA A C 1
ATOM 895 O O . ALA A 1 120 ? -72.672 16.705 75.669 1.00 41.75 120 ALA A O 1
ATOM 896 N N . THR A 1 121 ? -74.358 17.393 76.841 1.00 48.38 121 THR A N 1
ATOM 897 C CA . THR A 1 121 ? -75.183 18.251 77.712 1.00 48.38 121 THR A CA 1
ATOM 898 C C . THR A 1 121 ? -76.648 17.925 77.368 1.00 48.38 121 THR A C 1
ATOM 900 O O . THR A 1 121 ? -76.962 17.883 76.180 1.00 48.38 121 THR A O 1
ATOM 903 N N . ASP A 1 122 ? -77.527 17.733 78.354 1.00 41.31 122 ASP A N 1
ATOM 904 C CA . ASP A 1 122 ? -78.990 17.787 78.183 1.00 41.31 122 ASP A CA 1
ATOM 905 C C . ASP A 1 122 ? -79.554 18.618 79.350 1.00 41.31 122 ASP A C 1
ATOM 907 O O . ASP A 1 122 ? -79.220 18.328 80.499 1.00 41.31 122 ASP A O 1
ATOM 911 N N . VAL A 1 123 ? -80.272 19.685 78.970 1.00 45.25 123 VAL A N 1
ATOM 912 C CA . VAL A 1 123 ? -81.149 20.641 79.696 1.00 45.25 123 VAL A CA 1
ATOM 913 C C . VAL A 1 123 ? -80.846 21.082 81.135 1.00 45.25 123 VAL A C 1
ATOM 915 O O . VAL A 1 123 ? -80.876 20.270 82.082 1.00 45.25 123 VAL A O 1
#

Secondary structure (DSSP, 8-state):
------PPPPTTEESTTS-EEP--SSEEE-TTSSEEEPTTEESTTS-EEPTTEEEETTEEEE---HHHHHHHHTTSSSSSHHHHHHHHHHHHHHHHHHHHHHHHHHHHHTS------------

InterPro domains:
  IPR000742 EGF-like domain [PS00022] (7-18)
  IPR000742 EGF-like domain [PS01186] (7-18)